Protein AF-A0A250V3G0-F1 (afdb_monomer)

Foldseek 3Di:
DCQAPVCLVVLVVVLVVCCVVVVDPPVRSVVVSVVQNVCNVVSNNDPPPPPNVVPVDD

Solvent-accessible surface area (backbone atoms only — not comparable to full-atom values): 3562 Å² total; per-residue (Å²): 120,78,46,46,61,86,46,51,68,58,52,57,64,51,46,54,60,37,35,75,69,64,80,39,55,63,69,60,48,51,54,50,52,53,51,48,51,57,25,31,77,68,77,58,26,62,67,69,67,87,72,72,61,80,79,75,76,131

Sequence (58 aa):
MFTDPAMLPLLARLAEPACAGGAVGRDQADEWLAEQRRRAEAGRFLVAIPFFVASASA

Radius of gyration: 11.46 Å; Cα contacts (8 Å, |Δi|>4): 36; chains: 1; bounding box: 31×17×28 Å

Secondary structure (DSSP, 8-state):
-TTSGGGHHHHHHHHHHHHHTTSS-HHHHHHHHHHHHHHHHTT------TTTSTTS--

pLDDT: mean 72.75, std 15.46, range [42.28, 88.94]

Organism: Streptomyces olivochromogenes (NCBI:txid1963)

Structure (mmCIF, N/CA/C/O backbone):
data_AF-A0A250V3G0-F1
#
_entry.id   AF-A0A250V3G0-F1
#
loop_
_atom_site.group_PDB
_atom_site.id
_atom_site.type_symbol
_atom_site.label_atom_id
_atom_site.label_alt_id
_atom_site.label_comp_id
_atom_site.label_asym_id
_atom_site.label_entity_id
_atom_site.label_seq_id
_atom_site.pdbx_PDB_ins_code
_atom_site.Cartn_x
_atom_site.Cartn_y
_atom_site.Cartn_z
_atom_site.occupancy
_atom_site.B_iso_or_equiv
_atom_site.auth_seq_id
_atom_site.auth_comp_id
_atom_site.auth_asym_id
_atom_site.auth_atom_id
_atom_site.pdbx_PDB_model_num
ATOM 1 N N . MET A 1 1 ? 5.827 0.234 15.072 1.00 54.44 1 MET A N 1
ATOM 2 C CA . MET A 1 1 ? 5.625 -1.028 14.325 1.00 54.44 1 MET A CA 1
ATOM 3 C C . MET A 1 1 ? 5.005 -0.643 12.987 1.00 54.44 1 MET A C 1
ATOM 5 O O . MET A 1 1 ? 4.102 0.179 13.002 1.00 54.44 1 MET A O 1
ATOM 9 N N . PHE A 1 2 ? 5.484 -1.147 11.843 1.00 58.69 2 PHE A N 1
ATOM 10 C CA . PHE A 1 2 ? 4.975 -0.775 10.503 1.00 58.69 2 PHE A CA 1
ATOM 11 C C . PHE A 1 2 ? 3.537 -1.261 10.223 1.00 58.69 2 PHE A C 1
ATOM 13 O O . PHE A 1 2 ? 3.060 -1.208 9.102 1.00 58.69 2 PHE A O 1
ATOM 20 N N . THR A 1 3 ? 2.842 -1.747 11.243 1.00 57.38 3 THR A N 1
ATOM 21 C CA . THR A 1 3 ? 1.494 -2.309 11.197 1.00 57.38 3 THR A CA 1
ATOM 22 C C . THR A 1 3 ? 0.418 -1.304 11.606 1.00 57.38 3 THR A C 1
ATOM 24 O O . THR A 1 3 ? -0.716 -1.689 11.864 1.00 57.38 3 THR A O 1
ATOM 27 N N . ASP A 1 4 ? 0.750 -0.016 11.675 1.00 70.50 4 ASP A N 1
ATOM 28 C CA . ASP A 1 4 ? -0.238 1.026 11.930 1.00 70.50 4 ASP A CA 1
ATOM 29 C C . ASP A 1 4 ? -0.875 1.505 10.608 1.00 70.50 4 ASP A C 1
ATOM 31 O O . ASP A 1 4 ? -0.135 1.828 9.671 1.00 70.50 4 ASP A O 1
ATOM 35 N N . PRO A 1 5 ? -2.216 1.596 10.509 1.00 71.31 5 PRO A N 1
ATOM 36 C CA . PRO A 1 5 ? -2.916 2.217 9.381 1.00 71.31 5 PRO A CA 1
ATOM 37 C C . PRO A 1 5 ? -2.382 3.599 8.976 1.00 71.31 5 PRO A C 1
ATOM 39 O O . PRO A 1 5 ? -2.435 3.951 7.796 1.00 71.31 5 PRO A O 1
ATOM 42 N N . ALA A 1 6 ? -1.812 4.366 9.913 1.00 80.75 6 ALA A N 1
ATOM 43 C CA . ALA A 1 6 ? -1.167 5.655 9.664 1.00 80.75 6 ALA A CA 1
ATOM 44 C C . ALA A 1 6 ? 0.026 5.572 8.694 1.00 80.75 6 ALA A C 1
ATOM 46 O O . ALA A 1 6 ? 0.478 6.597 8.187 1.00 80.75 6 ALA A O 1
ATOM 47 N N . MET A 1 7 ? 0.520 4.368 8.391 1.00 78.38 7 MET A N 1
ATOM 48 C CA . MET A 1 7 ? 1.589 4.146 7.418 1.00 78.38 7 MET A CA 1
ATOM 49 C C . MET A 1 7 ? 1.085 4.026 5.970 1.00 78.38 7 MET A C 1
ATOM 51 O O . MET A 1 7 ? 1.897 4.099 5.048 1.00 78.38 7 MET A O 1
ATOM 55 N N . LEU A 1 8 ? -0.227 3.891 5.726 1.00 80.00 8 LEU A N 1
ATOM 56 C CA . LEU A 1 8 ? -0.797 3.806 4.369 1.00 80.00 8 LEU A CA 1
ATOM 57 C C . LEU A 1 8 ? -0.384 4.964 3.439 1.00 80.00 8 LEU A C 1
ATOM 59 O O . LEU A 1 8 ? -0.003 4.686 2.299 1.00 80.00 8 LEU A O 1
ATOM 63 N N . PRO A 1 9 ? -0.394 6.241 3.878 1.00 84.50 9 PRO A N 1
ATOM 64 C CA . PRO A 1 9 ? 0.054 7.347 3.037 1.00 84.50 9 PRO A CA 1
ATOM 65 C C . PRO A 1 9 ? 1.523 7.217 2.622 1.00 84.50 9 PRO A C 1
ATOM 67 O O . PRO A 1 9 ? 1.874 7.564 1.498 1.00 84.50 9 PRO A O 1
ATOM 70 N N . LEU A 1 10 ? 2.382 6.682 3.498 1.00 83.19 10 LEU A N 1
ATOM 71 C CA . LEU A 1 10 ? 3.785 6.433 3.167 1.00 83.19 10 LEU A CA 1
ATOM 72 C C . LEU A 1 10 ? 3.910 5.365 2.073 1.00 83.19 10 LEU A C 1
ATOM 74 O O . LEU A 1 10 ? 4.660 5.562 1.121 1.00 83.19 10 LEU A O 1
ATOM 78 N N . LEU A 1 11 ? 3.155 4.266 2.173 1.00 79.94 11 LEU A N 1
ATOM 79 C CA . LEU A 1 11 ? 3.171 3.202 1.162 1.00 79.94 11 LEU A CA 1
ATOM 80 C C . LEU A 1 11 ? 2.689 3.702 -0.205 1.00 79.94 11 LEU A C 1
ATOM 82 O O . LEU A 1 11 ? 3.309 3.393 -1.220 1.00 79.94 11 LEU A O 1
ATOM 86 N N . ALA A 1 12 ? 1.636 4.522 -0.234 1.00 84.56 12 ALA A N 1
ATOM 87 C CA . ALA A 1 12 ? 1.143 5.128 -1.470 1.00 84.56 12 ALA A CA 1
ATOM 88 C C . ALA A 1 12 ? 2.213 6.001 -2.149 1.00 84.56 12 ALA A C 1
ATOM 90 O O . ALA A 1 12 ? 2.384 5.935 -3.364 1.00 84.56 12 ALA A O 1
ATOM 91 N N . ARG A 1 13 ? 2.994 6.759 -1.364 1.00 85.94 13 ARG A N 1
ATOM 92 C CA . ARG A 1 13 ? 4.106 7.574 -1.882 1.00 85.94 13 ARG A CA 1
ATOM 93 C C . ARG A 1 13 ? 5.286 6.759 -2.412 1.00 85.94 13 ARG A C 1
ATOM 95 O O . ARG A 1 13 ? 6.030 7.271 -3.239 1.00 85.94 13 ARG A O 1
ATOM 102 N N . LEU A 1 14 ? 5.478 5.528 -1.940 1.00 83.19 14 LEU A N 1
ATOM 103 C CA . LEU A 1 14 ? 6.546 4.633 -2.405 1.00 83.19 14 LEU A CA 1
ATOM 104 C C . LEU A 1 14 ? 6.145 3.827 -3.649 1.00 83.19 14 LEU A C 1
ATOM 106 O O . LEU A 1 14 ? 7.009 3.452 -4.438 1.00 83.19 14 LEU A O 1
ATOM 110 N N . ALA A 1 15 ? 4.848 3.592 -3.856 1.00 83.50 15 ALA A N 1
ATOM 111 C CA . ALA A 1 15 ? 4.344 2.872 -5.024 1.00 83.50 15 ALA A CA 1
ATOM 112 C C . ALA A 1 15 ? 4.595 3.630 -6.339 1.00 83.50 15 ALA A C 1
ATOM 114 O O . ALA A 1 15 ? 4.905 3.021 -7.360 1.00 83.50 15 ALA A O 1
ATOM 115 N N . GLU A 1 16 ? 4.500 4.960 -6.318 1.00 83.56 16 GLU A N 1
ATOM 116 C CA . GLU A 1 16 ? 4.710 5.807 -7.495 1.00 83.56 16 GLU A CA 1
ATOM 117 C C . GLU A 1 16 ? 6.125 5.690 -8.102 1.00 83.56 16 GLU A C 1
ATOM 119 O O . GLU A 1 16 ? 6.222 5.327 -9.277 1.00 83.56 16 GLU A O 1
ATOM 124 N N . PRO A 1 17 ? 7.228 5.893 -7.353 1.00 84.81 17 PRO A N 1
ATOM 125 C CA . PRO A 1 17 ? 8.574 5.700 -7.894 1.00 84.81 17 PRO A CA 1
ATOM 126 C C . PRO A 1 17 ? 8.861 4.240 -8.272 1.00 84.81 17 PRO A C 1
ATOM 128 O O . 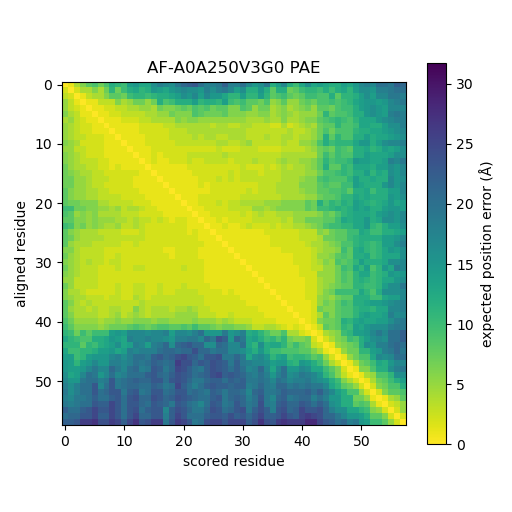PRO A 1 17 ? 9.591 3.996 -9.229 1.00 84.81 17 PRO A O 1
ATOM 131 N N . ALA A 1 18 ? 8.260 3.266 -7.582 1.00 81.94 18 ALA A N 1
ATOM 132 C CA . ALA A 1 18 ? 8.385 1.853 -7.935 1.00 81.94 18 ALA A CA 1
ATOM 133 C C . ALA A 1 18 ? 7.745 1.517 -9.295 1.00 81.94 18 ALA A C 1
ATOM 135 O O . ALA A 1 18 ? 8.322 0.758 -10.075 1.00 81.94 18 ALA A O 1
ATOM 136 N N . CYS A 1 19 ? 6.588 2.115 -9.601 1.00 87.19 19 CYS A N 1
ATOM 137 C CA . CYS A 1 19 ? 5.964 2.014 -10.921 1.00 87.19 19 CYS A CA 1
ATOM 138 C C . CYS A 1 19 ? 6.812 2.721 -11.985 1.00 87.19 19 CYS A C 1
ATOM 140 O O . CYS A 1 19 ? 7.057 2.164 -13.051 1.00 87.19 19 CYS A O 1
ATOM 142 N N . ALA A 1 20 ? 7.288 3.937 -11.692 1.00 85.44 20 ALA A N 1
ATOM 143 C CA . ALA A 1 20 ? 8.094 4.725 -12.625 1.00 85.4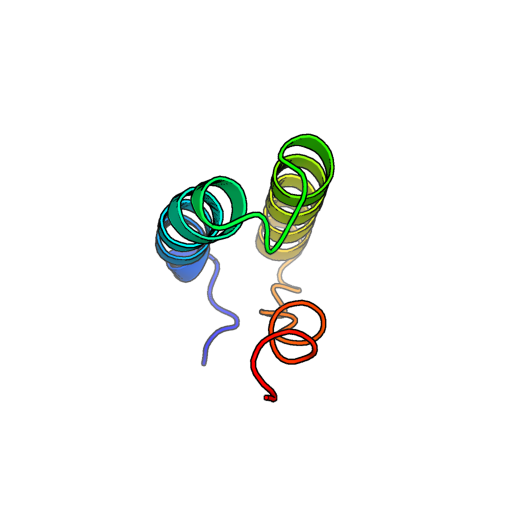4 20 ALA A CA 1
ATOM 144 C C . ALA A 1 20 ? 9.429 4.045 -12.976 1.00 85.44 20 ALA A C 1
ATOM 146 O O . ALA A 1 20 ? 9.888 4.137 -14.110 1.00 85.44 20 ALA A O 1
ATOM 147 N N . GLY A 1 21 ? 10.028 3.331 -12.019 1.00 86.38 21 GLY A N 1
ATOM 148 C CA . GLY A 1 21 ? 11.230 2.522 -12.225 1.00 86.38 21 GLY A CA 1
ATOM 149 C C . GLY A 1 21 ? 10.979 1.157 -12.875 1.00 86.38 21 GLY A C 1
ATOM 150 O O . GLY A 1 21 ? 11.930 0.406 -13.065 1.00 86.38 21 GLY A O 1
ATOM 151 N N . GLY A 1 22 ? 9.726 0.804 -13.184 1.00 84.38 22 GLY A N 1
ATOM 152 C CA . GLY A 1 22 ? 9.366 -0.480 -13.795 1.00 84.38 22 GLY A CA 1
ATOM 153 C C . GLY A 1 22 ? 9.500 -1.693 -12.869 1.00 84.38 22 GLY A C 1
ATOM 154 O O . GLY A 1 22 ? 9.376 -2.824 -13.330 1.00 84.38 22 GLY A O 1
ATOM 155 N N . ALA A 1 23 ? 9.728 -1.484 -11.568 1.00 85.88 23 ALA A N 1
ATOM 156 C CA . ALA A 1 23 ? 9.842 -2.566 -10.590 1.00 85.88 23 ALA A CA 1
ATOM 157 C C . ALA A 1 23 ? 8.497 -3.271 -10.336 1.00 85.88 23 ALA A C 1
ATOM 159 O O . ALA A 1 23 ? 8.468 -4.417 -9.892 1.00 85.88 23 ALA A O 1
ATOM 160 N N . VAL A 1 24 ? 7.382 -2.589 -10.620 1.00 85.06 24 VAL A N 1
ATOM 161 C CA . VAL A 1 24 ? 6.023 -3.131 -10.538 1.00 85.06 24 VAL A CA 1
ATOM 162 C C . VAL A 1 24 ? 5.150 -2.532 -11.641 1.00 85.06 24 VAL A C 1
ATOM 164 O O . VAL A 1 24 ? 5.324 -1.370 -12.015 1.00 85.06 24 VAL A O 1
ATOM 167 N N . GLY A 1 25 ? 4.179 -3.299 -12.138 1.00 88.25 25 GLY A N 1
ATOM 168 C CA . GLY A 1 25 ? 3.122 -2.758 -12.992 1.00 88.25 25 GLY A CA 1
ATOM 169 C C . GLY A 1 25 ? 2.156 -1.872 -12.200 1.00 88.25 25 GLY A C 1
ATOM 170 O O . GLY A 1 25 ? 1.920 -2.110 -11.014 1.00 88.25 25 GLY A O 1
ATOM 171 N N . ARG A 1 26 ? 1.561 -0.865 -12.853 1.00 87.38 26 ARG A N 1
ATOM 172 C CA . ARG A 1 26 ? 0.639 0.063 -12.181 1.00 87.38 26 ARG A CA 1
ATOM 173 C C . ARG A 1 26 ? -0.583 -0.647 -11.595 1.00 87.38 26 ARG A C 1
ATOM 175 O O . ARG A 1 26 ? -0.893 -0.439 -10.427 1.00 87.38 26 ARG A O 1
ATOM 182 N N . ASP A 1 27 ? -1.189 -1.546 -12.366 1.00 88.62 27 ASP A N 1
ATOM 183 C CA . ASP A 1 27 ? -2.357 -2.321 -11.929 1.00 88.62 27 ASP A CA 1
ATOM 184 C C . ASP A 1 27 ? -2.036 -3.185 -10.700 1.00 88.62 27 ASP A C 1
ATOM 186 O O . ASP A 1 27 ? -2.807 -3.241 -9.744 1.00 88.62 27 ASP A O 1
ATOM 190 N N . GLN A 1 28 ? -0.844 -3.789 -10.678 1.00 85.44 28 GLN A N 1
ATOM 191 C CA . GLN A 1 28 ? -0.361 -4.591 -9.554 1.00 85.44 28 GLN A CA 1
ATOM 192 C C . GLN A 1 28 ? -0.101 -3.732 -8.303 1.00 85.44 28 GLN A C 1
ATOM 194 O O . GLN A 1 28 ? -0.383 -4.163 -7.183 1.00 85.44 28 GLN A O 1
ATOM 199 N N . ALA A 1 29 ? 0.416 -2.510 -8.468 1.00 86.50 29 ALA A N 1
ATOM 200 C CA . ALA 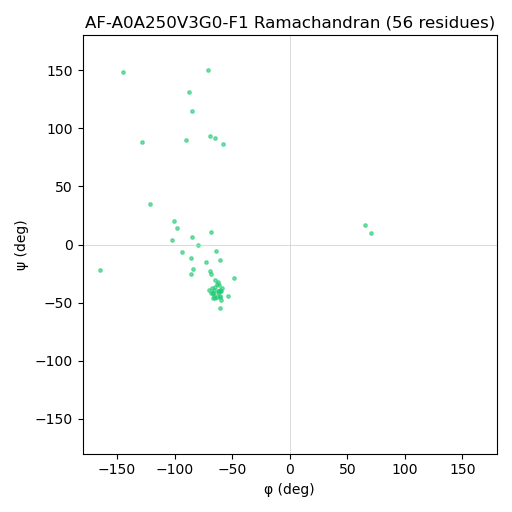A 1 29 ? 0.604 -1.571 -7.362 1.00 86.50 29 ALA A CA 1
ATOM 201 C C . ALA A 1 29 ? -0.734 -1.105 -6.767 1.00 86.50 29 ALA A C 1
ATOM 203 O O . ALA A 1 29 ? -0.880 -1.040 -5.542 1.00 86.50 29 ALA A O 1
ATOM 204 N N . ASP A 1 30 ? -1.714 -0.820 -7.624 1.00 88.25 30 ASP A N 1
ATOM 205 C CA . ASP A 1 30 ? -3.041 -0.362 -7.218 1.00 88.25 30 ASP A CA 1
ATOM 206 C C . ASP A 1 30 ? -3.826 -1.483 -6.506 1.00 88.25 30 ASP A C 1
ATOM 208 O O . ASP A 1 30 ? -4.422 -1.249 -5.447 1.00 88.25 30 ASP A O 1
ATOM 212 N N . GLU A 1 31 ? -3.758 -2.722 -7.008 1.00 88.94 31 GLU A N 1
ATOM 213 C CA . GLU A 1 31 ? -4.344 -3.897 -6.350 1.00 88.94 31 GLU A CA 1
ATOM 214 C C . GLU A 1 31 ? -3.723 -4.137 -4.965 1.00 88.94 31 GLU A C 1
ATOM 216 O O . GLU A 1 31 ? -4.436 -4.352 -3.974 1.00 88.94 31 GLU A O 1
ATOM 221 N N . TRP A 1 32 ? -2.396 -4.026 -4.868 1.00 85.62 32 TRP A N 1
ATOM 222 C CA . TRP A 1 32 ? -1.681 -4.178 -3.607 1.00 85.62 32 TRP A CA 1
ATOM 223 C C . TRP A 1 32 ? -2.065 -3.094 -2.590 1.00 85.62 32 TRP A C 1
ATOM 225 O O . TRP A 1 32 ? -2.356 -3.422 -1.437 1.00 85.62 32 TRP A O 1
ATOM 235 N N . LEU A 1 33 ? -2.142 -1.819 -2.993 1.00 85.88 33 LEU A N 1
ATOM 236 C CA . LEU A 1 33 ? -2.569 -0.719 -2.115 1.00 85.88 33 LEU A CA 1
ATOM 237 C C . LEU A 1 33 ? -4.013 -0.897 -1.626 1.00 85.88 33 LEU A C 1
ATOM 239 O O . LEU A 1 33 ? -4.305 -0.647 -0.451 1.00 85.88 33 LEU A O 1
ATOM 243 N N . ALA A 1 34 ? -4.915 -1.356 -2.497 1.00 87.56 34 ALA A N 1
ATOM 244 C CA . ALA A 1 34 ? -6.293 -1.656 -2.119 1.00 87.56 34 ALA A CA 1
ATOM 245 C C . ALA A 1 34 ? -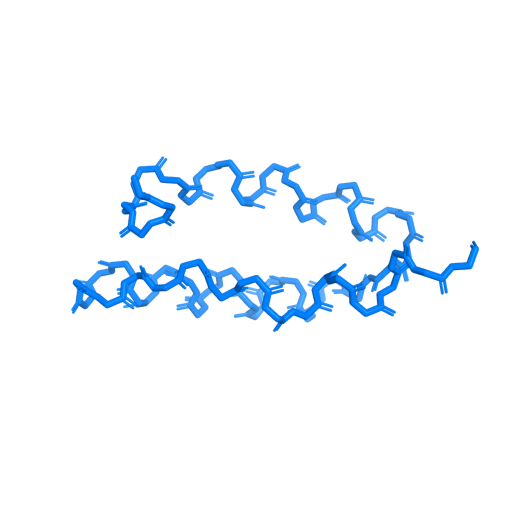6.357 -2.768 -1.060 1.00 87.56 34 ALA A C 1
ATOM 247 O O . ALA A 1 34 ? -7.119 -2.667 -0.095 1.00 87.56 34 ALA A O 1
ATOM 248 N N . GLU A 1 35 ? -5.518 -3.794 -1.195 1.00 84.62 35 GLU A N 1
ATOM 249 C CA . GLU A 1 35 ? -5.391 -4.863 -0.208 1.00 84.62 35 GLU A CA 1
ATOM 250 C C . GLU A 1 35 ? -4.813 -4.370 1.125 1.00 84.62 35 GLU A C 1
ATOM 252 O O . GLU A 1 35 ? -5.331 -4.718 2.189 1.00 84.62 35 GLU A O 1
ATOM 257 N N . GLN A 1 36 ? -3.796 -3.503 1.094 1.00 82.62 36 GLN A N 1
ATOM 258 C CA . GLN A 1 36 ? -3.236 -2.901 2.307 1.00 82.62 36 GLN A CA 1
ATOM 259 C C . GLN A 1 36 ? -4.289 -2.076 3.063 1.00 82.62 36 GLN A C 1
ATOM 261 O O . GLN A 1 36 ? -4.374 -2.160 4.290 1.00 82.62 36 GLN A O 1
ATOM 266 N N . ARG A 1 37 ? -5.149 -1.339 2.350 1.00 82.69 37 ARG A N 1
ATOM 267 C CA . ARG A 1 37 ? -6.248 -0.578 2.962 1.00 82.69 37 ARG A CA 1
ATOM 268 C C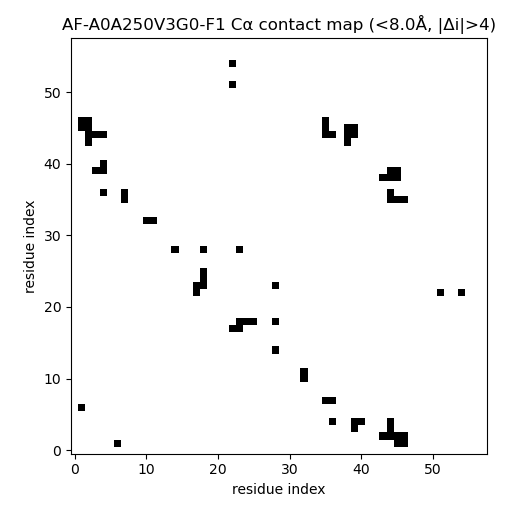 . ARG A 1 37 ? -7.293 -1.477 3.628 1.00 82.69 37 ARG A C 1
ATOM 270 O O . ARG A 1 37 ? -7.615 -1.252 4.791 1.00 82.69 37 ARG A O 1
ATOM 277 N N . ARG A 1 38 ? -7.729 -2.554 2.964 1.00 82.56 38 ARG A N 1
ATOM 278 C CA . ARG A 1 38 ? -8.653 -3.542 3.564 1.00 82.56 38 ARG A CA 1
ATOM 279 C C . ARG A 1 38 ? -8.083 -4.181 4.834 1.00 82.56 38 ARG A C 1
ATOM 281 O O . ARG A 1 38 ? -8.805 -4.429 5.798 1.00 82.56 38 ARG A O 1
ATOM 288 N N . ARG A 1 39 ? -6.773 -4.443 4.861 1.00 77.06 39 ARG A N 1
ATOM 289 C CA . ARG A 1 39 ? -6.082 -4.998 6.037 1.00 77.06 39 ARG A CA 1
ATOM 290 C C . ARG A 1 39 ? -5.991 -4.003 7.188 1.00 77.06 39 ARG A C 1
ATOM 292 O O . ARG A 1 39 ? -6.160 -4.411 8.337 1.00 77.06 39 ARG A O 1
ATOM 299 N N . ALA A 1 40 ? -5.751 -2.730 6.879 1.00 75.44 40 ALA A N 1
ATOM 300 C CA . ALA A 1 40 ? -5.774 -1.644 7.852 1.00 75.44 40 ALA A CA 1
ATOM 301 C C . ALA A 1 40 ? -7.129 -1.510 8.538 1.00 75.44 40 ALA A C 1
ATOM 303 O O . ALA A 1 40 ? -7.192 -1.494 9.765 1.00 75.44 40 ALA A O 1
ATOM 304 N N . GLU A 1 41 ? -8.204 -1.511 7.755 1.00 75.06 41 GLU A N 1
ATOM 305 C CA . GLU A 1 41 ? -9.577 -1.431 8.259 1.00 75.06 41 GLU A CA 1
ATOM 306 C C . GLU A 1 41 ? -9.948 -2.635 9.141 1.00 75.06 41 GLU A C 1
ATOM 308 O O . GLU A 1 41 ? -10.676 -2.489 10.119 1.00 75.06 41 GLU A O 1
ATOM 313 N N . ALA A 1 42 ? -9.395 -3.818 8.858 1.00 74.00 42 ALA A N 1
ATOM 314 C CA . ALA A 1 42 ? -9.636 -5.036 9.631 1.00 74.00 42 ALA A CA 1
ATOM 315 C C . ALA A 1 42 ? -8.736 -5.202 10.878 1.00 74.00 42 ALA A C 1
ATOM 317 O O . ALA A 1 42 ? -8.734 -6.281 11.473 1.00 74.00 42 ALA A O 1
ATOM 318 N N . GLY A 1 43 ? -7.921 -4.202 11.249 1.00 63.25 43 GLY A N 1
ATOM 319 C CA . GLY A 1 43 ? -6.973 -4.301 12.373 1.00 63.25 43 GLY A CA 1
ATOM 320 C C . GLY A 1 43 ? -5.848 -5.326 12.157 1.00 63.25 43 GLY A C 1
ATOM 321 O O . GLY A 1 43 ? -5.190 -5.747 13.105 1.00 63.25 43 GLY A O 1
ATOM 322 N N . ARG A 1 44 ? -5.630 -5.751 10.906 1.00 58.88 44 ARG A N 1
ATOM 323 C CA . ARG A 1 44 ? -4.631 -6.749 10.487 1.00 58.88 44 ARG A CA 1
ATOM 324 C C . ARG A 1 44 ? -3.661 -6.156 9.471 1.00 58.88 44 ARG A C 1
ATOM 326 O O . ARG A 1 44 ? -3.245 -6.849 8.540 1.00 58.88 44 ARG A O 1
ATOM 333 N N . PHE A 1 45 ? -3.328 -4.872 9.617 1.00 56.03 45 PHE A N 1
ATOM 334 C CA . PHE A 1 45 ? -2.348 -4.216 8.763 1.00 56.03 45 PHE A CA 1
ATOM 335 C C . PHE A 1 45 ? -0.986 -4.856 8.993 1.00 56.03 45 PHE A C 1
ATOM 337 O O . PHE A 1 4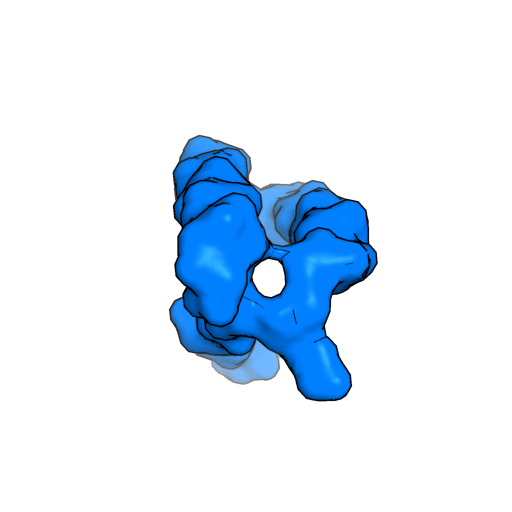5 ? -0.233 -4.483 9.879 1.00 56.03 45 PHE A O 1
ATOM 344 N N . LEU A 1 46 ? -0.660 -5.866 8.207 1.00 54.97 46 LEU A N 1
ATOM 345 C CA . LEU A 1 46 ? 0.721 -6.220 7.979 1.00 54.97 46 LEU A CA 1
ATOM 346 C C . LEU A 1 46 ? 1.177 -5.321 6.848 1.00 54.97 46 LEU A C 1
ATOM 348 O O . LEU A 1 46 ? 0.7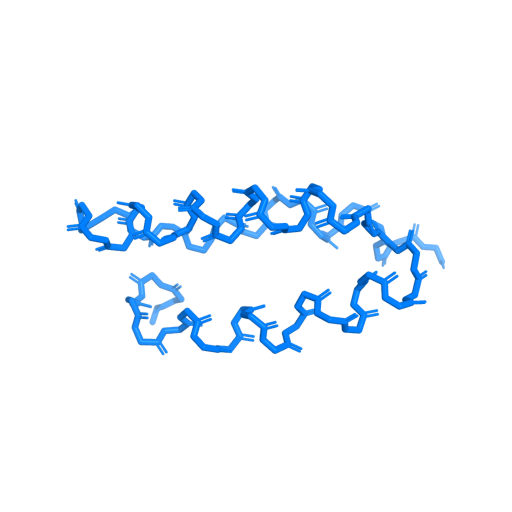09 -5.510 5.729 1.00 54.97 46 LEU A O 1
ATOM 352 N N . VAL A 1 47 ? 2.130 -4.423 7.117 1.00 51.16 47 VAL A N 1
ATOM 353 C CA . VAL A 1 47 ? 3.131 -4.090 6.100 1.00 51.16 47 VAL A CA 1
ATOM 354 C C . VAL A 1 47 ? 3.808 -5.408 5.763 1.00 51.16 47 VAL A C 1
ATOM 356 O O . VAL A 1 47 ? 4.768 -5.856 6.387 1.00 51.16 47 VAL A O 1
ATOM 359 N N . ALA A 1 48 ? 3.195 -6.108 4.821 1.00 48.84 48 ALA A N 1
ATOM 360 C CA . ALA A 1 48 ? 3.797 -7.225 4.166 1.00 48.84 48 ALA A CA 1
ATOM 361 C C . ALA A 1 48 ? 4.912 -6.596 3.316 1.00 48.84 48 ALA A C 1
ATOM 363 O O . ALA A 1 48 ? 4.689 -6.171 2.188 1.00 48.84 48 ALA A O 1
ATOM 364 N N . ILE A 1 49 ? 6.122 -6.548 3.878 1.00 49.97 49 ILE A N 1
ATOM 365 C CA . ILE A 1 49 ? 7.358 -6.299 3.127 1.00 49.97 49 ILE A CA 1
ATOM 366 C C . ILE A 1 49 ? 7.693 -7.406 2.084 1.00 49.97 49 ILE A C 1
ATOM 368 O O . ILE A 1 49 ? 8.607 -7.172 1.297 1.00 49.97 49 ILE A O 1
ATOM 372 N N . PRO A 1 50 ? 7.018 -8.572 1.915 1.00 49.66 50 PRO A N 1
ATOM 373 C CA . PRO A 1 50 ? 7.363 -9.461 0.819 1.00 49.66 50 PRO A CA 1
ATOM 374 C C . PRO A 1 50 ? 6.537 -9.098 -0.418 1.00 49.66 50 PRO A C 1
ATOM 376 O O . PRO A 1 50 ? 5.437 -9.598 -0.595 1.00 49.66 50 PRO A O 1
ATOM 379 N N . PHE A 1 51 ? 7.080 -8.199 -1.237 1.00 45.22 51 PHE A N 1
ATOM 380 C CA . PHE A 1 51 ? 7.069 -8.306 -2.708 1.00 45.22 51 PHE A CA 1
ATOM 381 C C . PHE A 1 51 ? 8.081 -7.335 -3.342 1.00 45.22 51 PHE A C 1
ATOM 383 O O . PHE A 1 51 ? 8.585 -7.613 -4.421 1.00 45.22 51 PHE A O 1
ATOM 390 N N . PHE A 1 52 ? 8.479 -6.269 -2.634 1.00 49.47 52 PHE A N 1
ATOM 391 C CA . PHE A 1 52 ? 9.456 -5.285 -3.130 1.00 49.47 52 PHE A CA 1
ATOM 392 C C . PHE A 1 52 ? 10.921 -5.530 -2.749 1.00 49.47 52 PHE A C 1
ATOM 394 O O . PHE A 1 52 ? 11.801 -4.834 -3.245 1.00 49.47 52 PHE A O 1
ATOM 401 N N . VAL A 1 53 ? 11.217 -6.518 -1.902 1.00 48.38 53 VAL A N 1
ATOM 402 C CA . VAL A 1 53 ? 12.615 -6.861 -1.571 1.00 48.38 53 VAL A CA 1
ATOM 403 C C . VAL A 1 53 ? 13.235 -7.795 -2.620 1.00 48.38 53 VAL A C 1
ATOM 405 O O . VAL A 1 53 ? 14.450 -7.805 -2.777 1.00 48.38 53 VAL A O 1
ATOM 408 N N . ALA A 1 54 ? 12.426 -8.520 -3.403 1.00 47.19 54 ALA A N 1
ATOM 409 C CA . ALA A 1 54 ? 12.935 -9.450 -4.418 1.00 47.19 54 ALA A CA 1
ATOM 410 C C . ALA A 1 54 ? 13.535 -8.758 -5.662 1.00 47.19 54 ALA A C 1
ATOM 412 O O . ALA A 1 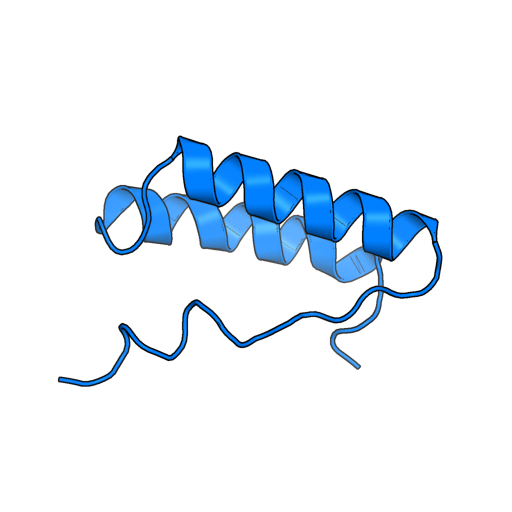54 ? 14.259 -9.398 -6.415 1.00 47.19 54 ALA A O 1
ATOM 413 N N . SER A 1 55 ? 13.274 -7.463 -5.871 1.00 47.31 55 SER A N 1
ATOM 414 C CA . SER A 1 55 ? 13.836 -6.667 -6.974 1.00 47.31 55 SER A CA 1
ATOM 415 C C . SER A 1 55 ? 14.985 -5.741 -6.547 1.00 47.31 55 SER A C 1
ATOM 417 O O . SER A 1 55 ? 15.479 -4.975 -7.366 1.00 47.31 55 SER A O 1
ATOM 419 N N . ALA A 1 56 ? 15.415 -5.792 -5.281 1.00 47.9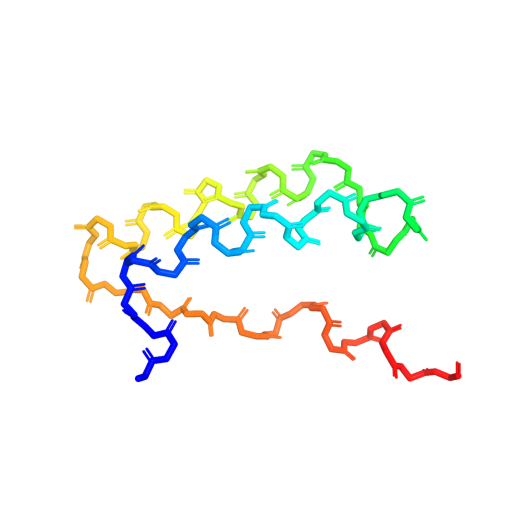1 56 ALA A N 1
ATOM 420 C CA . ALA A 1 56 ? 16.503 -4.965 -4.744 1.00 47.91 56 ALA A CA 1
ATOM 421 C C . ALA A 1 56 ? 17.846 -5.717 -4.639 1.00 47.91 56 ALA A C 1
ATOM 423 O O . ALA A 1 56 ? 18.729 -5.311 -3.885 1.00 47.91 56 ALA A O 1
ATOM 424 N N . SER A 1 57 ? 18.002 -6.818 -5.378 1.00 51.72 57 SER A N 1
ATOM 425 C CA . SER A 1 57 ? 19.256 -7.566 -5.473 1.00 51.72 57 SER A CA 1
ATOM 426 C C . SER A 1 57 ? 19.654 -7.798 -6.931 1.00 51.72 57 SER A C 1
ATOM 428 O O . SER A 1 57 ? 19.282 -8.815 -7.517 1.00 51.72 57 SER A O 1
ATOM 430 N N . ALA A 1 58 ? 20.394 -6.835 -7.482 1.00 42.28 58 ALA A N 1
ATOM 431 C CA . ALA A 1 58 ? 21.678 -6.996 -8.176 1.00 42.28 58 ALA A CA 1
ATOM 432 C C . ALA A 1 58 ? 22.283 -5.604 -8.413 1.00 42.28 58 ALA A C 1
ATOM 434 O O . ALA A 1 58 ? 21.556 -4.740 -8.952 1.00 42.28 58 ALA A O 1
#

Nearest PDB structures (foldseek):
  3zk2-assembly1_E  TM=6.006E-01  e=6.502E+00  Fusobacterium nucleatum
  6von-assembly1_Q  TM=6.543E-01  e=9.490E+00  Spinacia oleracea
  6vol-assembly1_X  TM=6.054E-01  e=8.911E+00  Spinacia oleracea

Mean predicted aligned error: 8.76 Å